Protein AF-M7YBG4-F1 (afdb_monomer)

Solvent-accessible surface area (backbone atoms only — not comparable to full-atom values): 5218 Å² total; per-residue (Å²): 111,68,35,59,55,42,29,53,53,40,41,54,53,38,47,52,52,38,44,47,40,35,64,79,65,65,40,63,32,54,62,43,16,28,54,36,31,49,51,26,52,51,54,17,48,51,49,32,22,50,51,48,23,66,71,55,26,60,83,39,68,89,54,99,58,61,36,61,48,65,29,46,49,49,52,54,51,52,45,52,70,65,41,47,60,59,28,45,56,51,9,37,51,51,16,50,52,51,57,60,76,68,109

Secondary structure (DSSP, 8-state):
-HHHHHHHHHHHHHHHHHHIIIIIS---HHHHHHHHHHHHHHHHHHHHHHHHIIIIIGGGTTSSS-HHIIIIIHHHHHHHHHHHHHHHHHHHHHHHHHHHHT-

Sequence (103 aa):
MVGLFGLLLFGYFFGRLAAKEIIEKKKDHTWVGFKYGVLTLWSGTLSGSLVGFFQEGFHKIGMYDDPFVDYIYKPMFWVTFFGLLPVLFVGFWFGRQIKKHSK

Structure (mmCIF, N/CA/C/O backbone):
data_AF-M7YBG4-F1
#
_entry.id   AF-M7YBG4-F1
#
loop_
_atom_site.group_PDB
_atom_site.id
_atom_site.type_symbol
_atom_site.label_atom_id
_atom_site.label_alt_id
_atom_site.label_comp_id
_atom_site.label_asym_id
_atom_site.label_entity_id
_atom_site.label_seq_id
_atom_site.pdbx_PDB_ins_code
_atom_site.Cartn_x
_atom_site.Cartn_y
_atom_site.Cartn_z
_atom_site.occupancy
_atom_site.B_iso_or_equiv
_atom_site.auth_seq_id
_atom_site.auth_comp_id
_atom_site.auth_asym_id
_atom_site.auth_atom_id
_atom_site.pdbx_PDB_model_num
ATOM 1 N N . MET A 1 1 ? 10.275 -15.129 -6.141 1.00 63.94 1 MET A N 1
ATOM 2 C CA . MET A 1 1 ? 10.396 -15.444 -4.695 1.00 63.94 1 MET A CA 1
ATOM 3 C C . MET A 1 1 ? 10.612 -14.188 -3.849 1.00 63.94 1 MET A C 1
ATOM 5 O O . MET A 1 1 ? 9.827 -13.966 -2.939 1.00 63.94 1 MET A O 1
ATOM 9 N N . VAL A 1 2 ? 11.586 -13.325 -4.169 1.00 75.06 2 VAL A N 1
ATOM 10 C CA . VAL A 1 2 ? 11.922 -12.130 -3.356 1.00 75.06 2 VAL A CA 1
ATOM 11 C C . VAL A 1 2 ? 10.744 -11.163 -3.148 1.00 75.06 2 VAL A C 1
ATOM 13 O O . VAL A 1 2 ? 10.495 -10.744 -2.023 1.00 75.06 2 VAL A O 1
ATOM 16 N N . GLY A 1 3 ? 9.954 -10.877 -4.191 1.00 72.81 3 GLY A N 1
ATOM 17 C CA . GLY A 1 3 ? 8.772 -10.009 -4.065 1.00 72.81 3 GLY A CA 1
ATOM 18 C C . GLY A 1 3 ? 7.692 -10.547 -3.112 1.00 72.81 3 GLY A C 1
ATOM 19 O O . GLY A 1 3 ? 7.080 -9.771 -2.384 1.00 72.81 3 GLY A O 1
ATOM 20 N N . LEU A 1 4 ? 7.508 -11.873 -3.045 1.00 79.50 4 LEU A N 1
ATOM 21 C CA . LEU A 1 4 ? 6.560 -12.509 -2.121 1.00 79.50 4 LEU A CA 1
ATOM 22 C C . LEU A 1 4 ? 7.017 -12.340 -0.665 1.00 79.50 4 LEU A C 1
ATOM 24 O O . LEU A 1 4 ? 6.221 -11.975 0.196 1.00 79.50 4 LEU A O 1
ATOM 28 N N . PHE A 1 5 ? 8.310 -12.553 -0.401 1.00 86.38 5 PHE A N 1
ATOM 29 C CA . PHE A 1 5 ? 8.897 -12.324 0.921 1.00 86.38 5 PHE A CA 1
ATOM 30 C C . PHE A 1 5 ? 8.784 -10.859 1.346 1.00 86.38 5 PHE A C 1
ATOM 32 O O . PHE A 1 5 ? 8.398 -10.588 2.481 1.00 86.38 5 PHE A O 1
ATOM 39 N N . GLY A 1 6 ? 9.051 -9.923 0.429 1.00 84.19 6 GLY A N 1
ATOM 40 C CA . GLY A 1 6 ? 8.855 -8.495 0.674 1.00 84.19 6 GLY A CA 1
ATOM 41 C C . GLY A 1 6 ? 7.408 -8.184 1.055 1.00 84.19 6 GLY A C 1
ATOM 42 O O . GLY A 1 6 ? 7.162 -7.569 2.089 1.00 84.19 6 GLY A O 1
ATOM 43 N N . LEU A 1 7 ? 6.440 -8.678 0.279 1.00 85.31 7 LEU A N 1
ATOM 44 C CA . LEU A 1 7 ? 5.016 -8.471 0.546 1.00 85.31 7 LEU A CA 1
ATOM 45 C C . LEU A 1 7 ? 4.586 -9.030 1.913 1.00 85.31 7 LEU A C 1
ATOM 47 O O . LEU A 1 7 ? 3.884 -8.344 2.652 1.00 85.31 7 LEU A O 1
ATOM 51 N N . LEU A 1 8 ? 5.032 -10.235 2.282 1.00 88.88 8 LEU A N 1
ATOM 52 C CA . LEU A 1 8 ? 4.731 -10.833 3.589 1.00 88.88 8 LEU A CA 1
ATOM 53 C C . LEU A 1 8 ? 5.344 -10.031 4.743 1.00 88.88 8 LEU A C 1
ATOM 55 O O . LEU A 1 8 ? 4.678 -9.794 5.753 1.00 88.88 8 LEU A O 1
ATOM 59 N N . LEU A 1 9 ? 6.588 -9.573 4.584 1.00 92.88 9 LEU A N 1
ATOM 60 C CA . LEU A 1 9 ? 7.281 -8.766 5.585 1.00 92.88 9 LEU A CA 1
ATOM 61 C C . LEU A 1 9 ? 6.575 -7.424 5.794 1.00 92.88 9 LEU A C 1
ATOM 63 O O . LEU A 1 9 ? 6.287 -7.050 6.935 1.00 92.88 9 LEU A O 1
ATOM 67 N N . PHE A 1 10 ? 6.235 -6.724 4.709 1.00 93.25 10 PHE A N 1
ATOM 68 C CA . PHE A 1 10 ? 5.484 -5.473 4.794 1.00 93.25 10 PHE A CA 1
ATOM 69 C C . PHE A 1 10 ? 4.067 -5.685 5.320 1.00 93.25 10 PHE A C 1
ATOM 71 O O . PHE A 1 10 ? 3.610 -4.885 6.131 1.00 93.25 10 PHE A O 1
ATOM 78 N N . GLY A 1 11 ? 3.404 -6.779 4.945 1.00 91.75 11 GLY A N 1
ATOM 79 C CA . GLY A 1 11 ? 2.094 -7.142 5.479 1.00 91.75 11 GLY A CA 1
ATOM 80 C C . GLY A 1 11 ? 2.126 -7.344 6.994 1.00 91.75 11 GLY A C 1
ATOM 81 O O . GLY A 1 11 ? 1.280 -6.804 7.706 1.00 91.75 11 GLY A O 1
ATOM 82 N N . TYR A 1 12 ? 3.142 -8.037 7.516 1.00 93.56 12 TYR A N 1
ATOM 83 C CA . TYR A 1 12 ? 3.340 -8.184 8.960 1.00 93.56 12 TYR A CA 1
ATOM 84 C C . TYR A 1 12 ? 3.630 -6.839 9.643 1.00 93.56 12 TYR A C 1
ATOM 86 O O . TYR A 1 12 ? 3.013 -6.504 10.659 1.00 93.56 12 TYR A O 1
ATOM 94 N N . PHE A 1 13 ? 4.537 -6.040 9.077 1.00 95.94 13 PHE A N 1
ATOM 95 C CA . PHE A 1 13 ? 4.928 -4.746 9.635 1.00 95.94 13 PHE A CA 1
ATOM 96 C C . PHE A 1 13 ? 3.756 -3.753 9.682 1.00 95.94 13 PHE A C 1
ATOM 98 O O . PHE A 1 13 ? 3.420 -3.224 10.746 1.00 95.94 13 PHE A O 1
ATOM 105 N N . PHE A 1 14 ? 3.084 -3.542 8.551 1.00 95.69 14 PHE A N 1
ATOM 106 C CA . PHE A 1 14 ? 1.933 -2.651 8.455 1.00 95.69 14 PHE A CA 1
ATOM 107 C C . PHE A 1 14 ? 0.708 -3.195 9.187 1.00 95.69 14 PHE A C 1
ATOM 109 O O . PHE A 1 14 ? -0.038 -2.407 9.761 1.00 95.69 14 PHE A O 1
ATOM 116 N N . GLY A 1 15 ? 0.536 -4.517 9.269 1.00 93.50 15 GLY A N 1
ATOM 117 C CA . GLY A 1 15 ? -0.500 -5.141 10.091 1.00 93.50 15 GLY A CA 1
ATOM 118 C C . GLY A 1 15 ? -0.356 -4.800 11.577 1.00 93.50 15 GLY A C 1
ATOM 119 O O . GLY A 1 15 ? -1.338 -4.424 12.220 1.00 93.50 15 GLY A O 1
ATOM 120 N N . ARG A 1 16 ? 0.869 -4.832 12.123 1.00 94.50 16 ARG A N 1
ATOM 121 C CA . ARG A 1 16 ? 1.130 -4.412 13.515 1.00 94.50 16 ARG A CA 1
ATOM 122 C C . ARG A 1 16 ? 0.861 -2.924 13.731 1.00 94.50 16 ARG A C 1
ATOM 124 O O . ARG A 1 16 ? 0.281 -2.551 14.750 1.00 94.50 16 ARG A O 1
ATOM 131 N N . LEU A 1 17 ? 1.248 -2.076 12.779 1.00 95.50 17 LEU A N 1
ATOM 132 C CA . LEU A 1 17 ? 0.963 -0.639 12.845 1.00 95.50 17 LEU A CA 1
ATOM 133 C C . LEU A 1 17 ? -0.544 -0.345 12.759 1.00 95.50 17 LEU A C 1
ATOM 135 O O . LEU A 1 17 ? -1.047 0.492 13.511 1.00 95.50 17 LEU A O 1
ATOM 139 N N . ALA A 1 18 ? -1.272 -1.073 11.910 1.00 94.75 18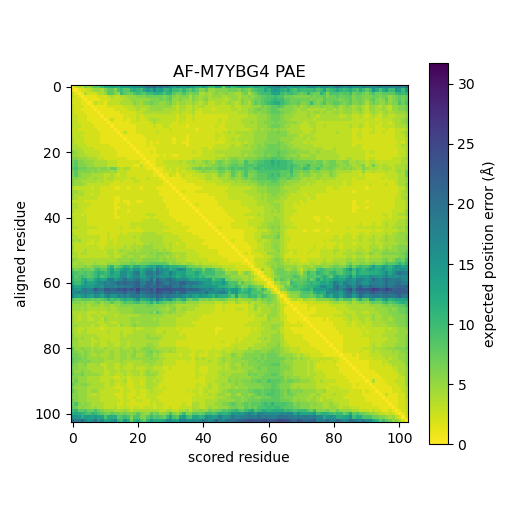 ALA A N 1
ATOM 140 C CA . ALA A 1 18 ? -2.726 -0.998 11.817 1.00 94.75 18 ALA A CA 1
ATOM 141 C C . ALA A 1 18 ? -3.388 -1.402 13.138 1.00 94.75 18 ALA A C 1
ATOM 143 O O . ALA A 1 18 ? -4.246 -0.673 13.635 1.00 94.75 18 ALA A O 1
ATOM 144 N N . ALA A 1 19 ? -2.948 -2.508 13.747 1.00 93.56 19 ALA A N 1
ATOM 145 C CA . ALA A 1 19 ? -3.433 -2.944 15.054 1.00 93.56 19 ALA A CA 1
ATOM 146 C C . ALA A 1 19 ? -3.197 -1.878 16.130 1.00 93.56 19 ALA A C 1
ATOM 148 O O . ALA A 1 19 ? -4.122 -1.533 16.860 1.00 93.56 19 ALA A O 1
ATOM 149 N N . LYS A 1 20 ? -2.006 -1.272 16.160 1.00 95.00 20 LYS A N 1
ATOM 150 C CA . LYS A 1 20 ? -1.694 -0.170 17.077 1.00 95.00 20 LYS A CA 1
ATOM 151 C C . LYS A 1 20 ? -2.633 1.029 16.898 1.00 95.00 20 LYS A C 1
ATOM 153 O O . LYS A 1 20 ? -3.128 1.585 17.875 1.00 95.00 20 LYS A O 1
ATOM 158 N N . GLU A 1 21 ? -2.904 1.447 15.659 1.00 94.94 21 GLU A N 1
ATOM 159 C CA . GLU A 1 21 ? -3.815 2.571 15.396 1.00 94.94 21 GLU A CA 1
ATOM 160 C C . GLU A 1 21 ? -5.286 2.244 15.715 1.00 94.94 21 GLU A C 1
ATOM 162 O O . GLU A 1 21 ? -6.003 3.107 16.224 1.00 94.94 21 GLU A O 1
ATOM 167 N N . ILE A 1 22 ? -5.743 1.020 15.443 1.00 93.81 22 ILE A N 1
ATOM 168 C CA . ILE A 1 22 ? -7.138 0.611 15.670 1.00 93.81 22 ILE A CA 1
ATOM 169 C C . ILE A 1 22 ? -7.410 0.365 17.157 1.00 93.81 22 ILE A C 1
ATOM 171 O O . ILE A 1 22 ? -8.420 0.838 17.671 1.00 93.81 22 ILE A O 1
ATOM 175 N N . ILE A 1 23 ? -6.521 -0.357 17.842 1.00 93.25 23 ILE A N 1
ATOM 176 C CA . ILE A 1 23 ? -6.726 -0.827 19.219 1.00 93.25 23 ILE A CA 1
ATOM 177 C C . ILE A 1 23 ? -6.349 0.264 20.222 1.00 93.25 23 ILE A C 1
ATOM 179 O O . ILE A 1 23 ? -7.198 0.728 20.980 1.00 93.25 23 ILE A O 1
ATOM 183 N N . GLU A 1 24 ? -5.092 0.717 20.209 1.00 92.94 24 GLU A N 1
ATOM 184 C CA . GLU A 1 24 ? -4.595 1.666 21.216 1.00 92.94 24 GLU A CA 1
ATOM 185 C C . GLU A 1 24 ? -5.138 3.076 20.971 1.00 92.94 24 GLU A C 1
ATOM 187 O O . GLU A 1 24 ? -5.569 3.758 21.899 1.00 92.94 24 GLU A O 1
ATOM 192 N N . LYS A 1 25 ? -5.141 3.520 19.707 1.00 92.38 25 LYS A N 1
ATOM 193 C CA . LYS A 1 25 ? -5.555 4.886 19.341 1.00 92.38 25 LYS A CA 1
ATOM 194 C C . LYS A 1 25 ? -7.038 5.009 18.986 1.00 92.38 25 LYS A C 1
ATOM 196 O O . LYS A 1 25 ? -7.470 6.107 18.639 1.00 92.38 25 LYS A O 1
ATOM 201 N N . LYS A 1 26 ? -7.806 3.911 19.053 1.00 90.69 26 LYS A N 1
ATOM 202 C CA . LYS A 1 26 ? -9.253 3.852 18.767 1.00 90.69 26 LYS A CA 1
ATOM 203 C C . LYS A 1 26 ? -9.658 4.504 17.437 1.00 90.69 26 LYS A C 1
ATOM 205 O O . LYS A 1 26 ? -10.754 5.055 17.321 1.00 90.69 26 LYS A O 1
ATOM 210 N N . LYS A 1 27 ? -8.780 4.479 16.430 1.00 92.44 27 LYS A N 1
ATOM 211 C CA . LYS A 1 27 ? -9.079 5.071 15.121 1.00 92.44 27 LYS A CA 1
ATOM 212 C C . LYS A 1 27 ? -10.054 4.216 14.324 1.00 92.44 27 LYS A C 1
ATOM 214 O O . LYS A 1 27 ? -10.217 3.022 14.577 1.00 92.44 27 LYS A O 1
ATOM 219 N N . ASP A 1 28 ? -10.678 4.832 13.320 1.00 93.06 28 ASP A N 1
ATOM 220 C CA . ASP A 1 28 ? -11.585 4.109 12.441 1.00 93.06 28 ASP A CA 1
ATOM 221 C C . ASP A 1 28 ? -10.864 2.983 11.681 1.00 93.06 28 ASP A C 1
ATOM 223 O O . ASP A 1 28 ? -9.965 3.197 10.869 1.00 93.06 28 ASP A O 1
ATOM 227 N N . HIS A 1 29 ? -11.308 1.762 11.952 1.00 91.94 29 HIS A N 1
ATOM 228 C CA . HIS A 1 29 ? -10.794 0.534 11.367 1.00 91.94 29 HIS A CA 1
ATOM 229 C C . HIS A 1 29 ? -10.925 0.445 9.840 1.00 91.94 29 HIS A C 1
ATOM 231 O O . HIS A 1 29 ? -10.108 -0.225 9.212 1.00 91.94 29 HIS A O 1
ATOM 237 N N . THR A 1 30 ? -11.914 1.113 9.243 1.00 92.50 30 THR A N 1
ATOM 238 C CA . THR A 1 30 ? -12.166 1.097 7.794 1.00 92.50 30 THR A CA 1
ATOM 239 C C . THR A 1 30 ? -11.074 1.885 7.082 1.00 92.50 30 THR A C 1
ATOM 241 O O . THR A 1 30 ? -10.386 1.357 6.207 1.00 92.50 30 THR A O 1
ATOM 244 N N . TRP A 1 31 ? -10.845 3.123 7.528 1.00 93.00 31 TRP A N 1
ATOM 245 C CA . TRP A 1 31 ? -9.801 3.985 6.981 1.00 93.00 31 TRP A CA 1
ATOM 246 C C . TRP A 1 31 ? -8.398 3.446 7.262 1.00 93.00 31 TRP A C 1
ATOM 248 O O . TRP A 1 31 ? -7.552 3.418 6.368 1.00 93.00 31 TRP A O 1
ATOM 258 N N . VAL A 1 32 ? -8.148 2.976 8.488 1.00 95.12 32 VAL A N 1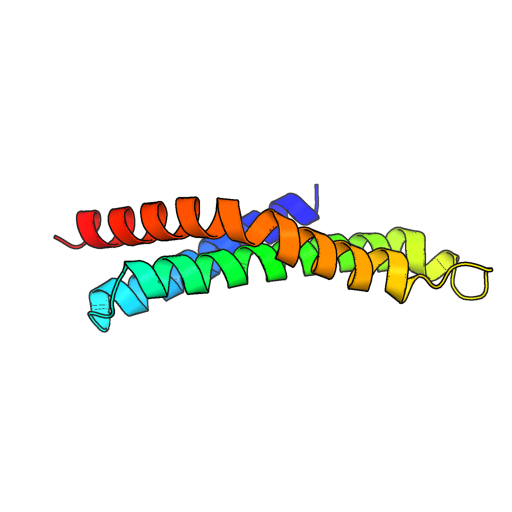
ATOM 259 C CA . VAL A 1 32 ? -6.842 2.415 8.860 1.00 95.12 32 VAL A CA 1
ATOM 260 C C . VAL A 1 32 ? -6.548 1.140 8.062 1.00 95.12 32 VAL A C 1
ATOM 262 O O . VAL A 1 32 ? -5.439 0.993 7.548 1.00 95.12 32 VAL A O 1
ATOM 265 N N . GLY A 1 33 ? -7.535 0.255 7.899 1.00 93.81 33 GLY A N 1
ATOM 266 C CA . GLY A 1 33 ? -7.403 -0.956 7.091 1.00 93.81 33 GLY A CA 1
ATOM 267 C C . GLY A 1 33 ? -7.089 -0.657 5.624 1.00 93.81 33 GLY A C 1
ATOM 268 O O . GLY A 1 33 ? -6.158 -1.237 5.068 1.00 93.81 33 GLY A O 1
ATOM 269 N N . PHE A 1 34 ? -7.794 0.304 5.018 1.00 95.00 34 PHE A N 1
ATOM 270 C CA . PHE A 1 34 ? -7.503 0.751 3.655 1.00 95.00 34 PHE A CA 1
ATOM 271 C C . PHE A 1 34 ? -6.100 1.365 3.529 1.00 95.00 34 PHE A C 1
ATOM 273 O O . PHE A 1 34 ? -5.315 0.925 2.690 1.00 95.00 34 PHE A O 1
ATOM 280 N N . LYS A 1 35 ? -5.747 2.317 4.404 1.00 95.50 35 LYS A N 1
ATOM 281 C CA . LYS A 1 35 ? -4.431 2.979 4.425 1.00 95.50 35 LYS A CA 1
ATOM 282 C C . LYS A 1 35 ? -3.287 1.963 4.443 1.00 95.50 35 LYS A C 1
ATOM 284 O O . LYS A 1 35 ? -2.380 2.043 3.619 1.00 95.50 35 LYS A O 1
ATOM 289 N N . TYR A 1 36 ? -3.316 1.014 5.377 1.00 96.06 36 TYR A N 1
ATOM 290 C CA . TYR A 1 36 ? -2.243 0.024 5.505 1.00 96.06 36 TYR A CA 1
ATOM 291 C C . TYR A 1 36 ? -2.292 -1.063 4.423 1.00 96.06 36 TYR A C 1
ATOM 293 O O . TYR A 1 36 ? -1.240 -1.587 4.053 1.00 96.06 36 TYR A O 1
ATOM 301 N N . GLY A 1 37 ? -3.467 -1.346 3.851 1.00 94.94 37 GLY A N 1
ATOM 302 C CA . GLY A 1 37 ? -3.593 -2.166 2.646 1.00 94.94 37 GLY A CA 1
ATOM 303 C C . GLY A 1 37 ? -2.882 -1.540 1.441 1.00 94.94 37 GLY A C 1
ATOM 304 O O . GLY A 1 37 ? -2.090 -2.215 0.784 1.00 94.94 37 GLY A O 1
ATOM 305 N N . VAL A 1 38 ? -3.081 -0.237 1.201 1.00 95.31 38 VAL A N 1
ATOM 306 C CA . VAL A 1 38 ? -2.396 0.503 0.122 1.00 95.31 38 VAL A CA 1
ATOM 307 C C . VAL A 1 38 ? -0.890 0.533 0.358 1.00 95.31 38 VAL A C 1
ATOM 309 O O . VAL A 1 38 ? -0.125 0.236 -0.555 1.00 95.31 38 VAL A O 1
ATOM 312 N N . LEU A 1 39 ? -0.455 0.825 1.588 1.00 95.44 39 LEU A N 1
ATOM 313 C CA . LEU A 1 39 ? 0.972 0.841 1.926 1.00 95.44 39 LEU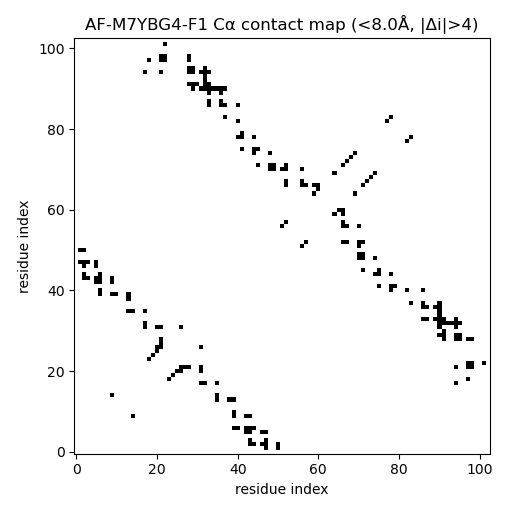 A CA 1
ATOM 314 C C . LEU A 1 39 ? 1.638 -0.516 1.683 1.00 95.44 39 LEU A C 1
ATOM 316 O O . LEU A 1 39 ? 2.730 -0.551 1.127 1.00 95.44 39 LEU A O 1
ATOM 320 N N . THR A 1 40 ? 0.966 -1.614 2.040 1.00 94.62 40 THR A N 1
ATOM 321 C CA . THR A 1 40 ? 1.466 -2.977 1.798 1.00 94.62 40 THR A CA 1
ATOM 322 C C . THR A 1 40 ? 1.571 -3.282 0.305 1.00 94.62 40 THR A C 1
ATOM 324 O O . THR A 1 40 ? 2.568 -3.851 -0.145 1.00 94.62 40 THR A O 1
ATOM 327 N N . LEU A 1 41 ? 0.560 -2.888 -0.475 1.00 93.62 41 LEU A N 1
ATOM 328 C CA . LEU A 1 41 ? 0.545 -3.075 -1.924 1.00 93.62 41 LEU A CA 1
ATOM 329 C C . LEU A 1 41 ? 1.698 -2.313 -2.590 1.00 93.62 41 LEU A C 1
ATOM 331 O O . LEU A 1 41 ? 2.452 -2.891 -3.375 1.00 93.62 41 LEU A O 1
ATOM 335 N N . TRP A 1 42 ? 1.862 -1.033 -2.255 1.00 95.00 42 TRP A N 1
ATOM 336 C CA . TRP A 1 42 ? 2.917 -0.188 -2.810 1.00 95.00 42 TRP A CA 1
ATOM 337 C C . TRP A 1 42 ? 4.312 -0.646 -2.399 1.00 95.00 42 TRP A C 1
ATOM 339 O O . TRP A 1 42 ? 5.182 -0.743 -3.257 1.00 95.00 42 TRP A O 1
ATOM 349 N N . SER A 1 43 ? 4.540 -0.980 -1.128 1.00 94.25 43 SER A N 1
ATOM 350 C CA . SER A 1 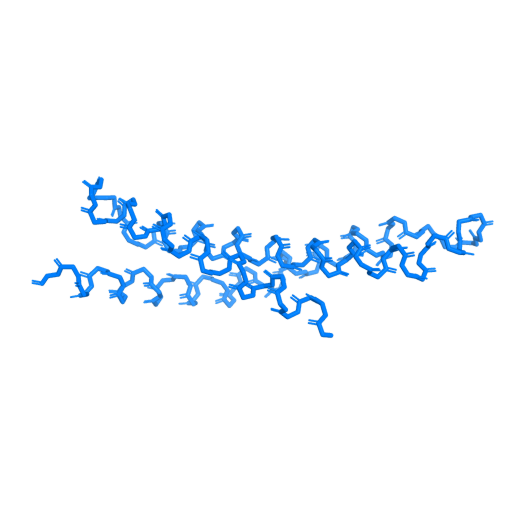43 ? 5.860 -1.421 -0.669 1.00 94.25 43 SER A CA 1
ATOM 351 C C . SER A 1 43 ? 6.260 -2.772 -1.264 1.00 94.25 43 SER A C 1
ATOM 353 O O . SER A 1 43 ? 7.417 -2.959 -1.645 1.00 94.25 43 SER A O 1
ATOM 355 N N . GLY A 1 44 ? 5.310 -3.707 -1.378 1.00 92.44 44 GLY A N 1
ATOM 356 C CA . GLY A 1 44 ? 5.535 -5.006 -2.008 1.00 92.44 44 GLY A CA 1
ATOM 357 C C . GLY A 1 44 ? 5.825 -4.873 -3.501 1.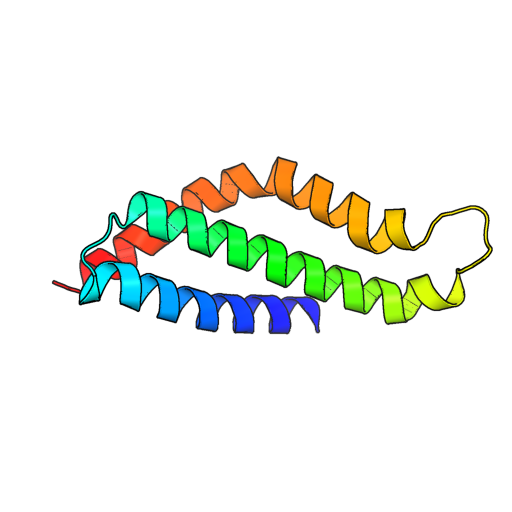00 92.44 44 GLY A C 1
ATOM 358 O O . GLY A 1 44 ? 6.796 -5.453 -3.987 1.00 92.44 44 GLY A O 1
ATOM 359 N N . THR A 1 45 ? 5.040 -4.049 -4.203 1.00 93.12 45 THR A N 1
ATOM 360 C CA . THR A 1 45 ? 5.244 -3.765 -5.633 1.00 93.12 45 THR A CA 1
ATOM 361 C C . THR A 1 45 ? 6.587 -3.103 -5.863 1.00 93.12 45 THR A C 1
ATOM 363 O O . THR A 1 45 ? 7.383 -3.629 -6.628 1.00 93.12 45 THR A O 1
ATOM 366 N N . LEU A 1 46 ? 6.887 -2.023 -5.136 1.00 93.31 46 LEU A N 1
ATOM 367 C CA . LEU A 1 46 ? 8.150 -1.305 -5.260 1.00 93.31 46 LEU A CA 1
ATOM 368 C C . LEU A 1 46 ? 9.344 -2.222 -4.988 1.00 93.31 46 LEU A C 1
ATOM 370 O O . LEU A 1 46 ? 10.336 -2.168 -5.703 1.00 93.31 46 LEU A O 1
ATOM 374 N N . SER A 1 47 ? 9.245 -3.104 -3.995 1.00 92.19 47 SER A N 1
ATOM 375 C CA . SER A 1 47 ? 10.322 -4.049 -3.686 1.00 92.19 47 SER A CA 1
ATOM 376 C C . SER A 1 47 ? 10.518 -5.090 -4.786 1.00 92.19 47 SER A C 1
ATOM 378 O O . SER A 1 47 ? 11.653 -5.366 -5.163 1.00 92.19 47 SER A O 1
ATOM 380 N N . GLY A 1 48 ? 9.436 -5.643 -5.343 1.00 91.19 48 GLY A N 1
ATOM 381 C CA . GLY A 1 48 ? 9.517 -6.541 -6.501 1.00 91.19 48 GLY A CA 1
ATOM 382 C C . GLY A 1 48 ? 10.087 -5.843 -7.739 1.00 91.19 48 GLY A C 1
ATOM 383 O O . GLY A 1 48 ? 10.992 -6.368 -8.384 1.00 91.19 48 GLY A O 1
ATOM 384 N N . SER A 1 49 ? 9.607 -4.632 -8.004 1.00 91.94 49 SER A N 1
ATOM 385 C CA . SER A 1 49 ? 10.059 -3.729 -9.062 1.00 91.94 49 SER A CA 1
ATOM 386 C C . SER A 1 49 ? 11.543 -3.393 -8.963 1.00 91.94 49 SER A C 1
ATOM 388 O O . SER A 1 49 ? 12.258 -3.499 -9.953 1.00 91.94 49 SER A O 1
ATOM 390 N N . LEU A 1 50 ? 12.035 -3.049 -7.770 1.00 91.50 50 LEU A N 1
ATOM 391 C CA . LEU A 1 50 ? 13.452 -2.769 -7.534 1.00 91.50 50 LEU A CA 1
ATOM 392 C C . LEU A 1 50 ? 14.313 -4.009 -7.764 1.00 91.50 50 LEU A C 1
ATOM 394 O O . LEU A 1 50 ? 15.365 -3.908 -8.386 1.00 91.50 50 LEU A O 1
ATOM 398 N N . VAL A 1 51 ? 13.868 -5.182 -7.310 1.00 90.75 51 VAL A N 1
ATOM 399 C CA . VA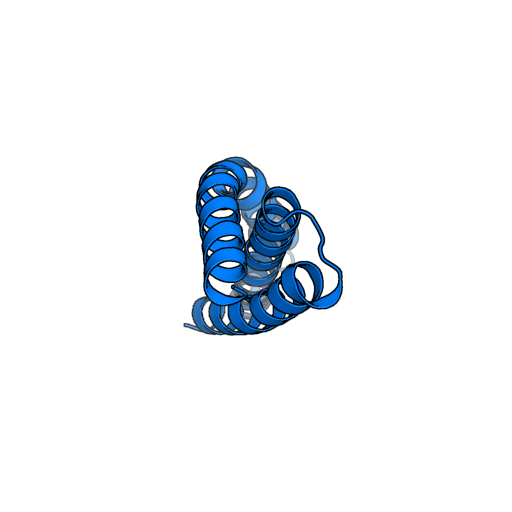L A 1 51 ? 14.593 -6.435 -7.562 1.00 90.75 51 VAL A CA 1
ATOM 400 C C . VAL A 1 51 ? 14.686 -6.710 -9.063 1.00 90.75 51 VAL A C 1
ATOM 402 O O . VAL A 1 51 ? 15.784 -6.967 -9.548 1.00 90.75 51 VAL A O 1
ATOM 405 N N . GLY A 1 52 ? 13.582 -6.584 -9.808 1.00 88.19 52 GLY A N 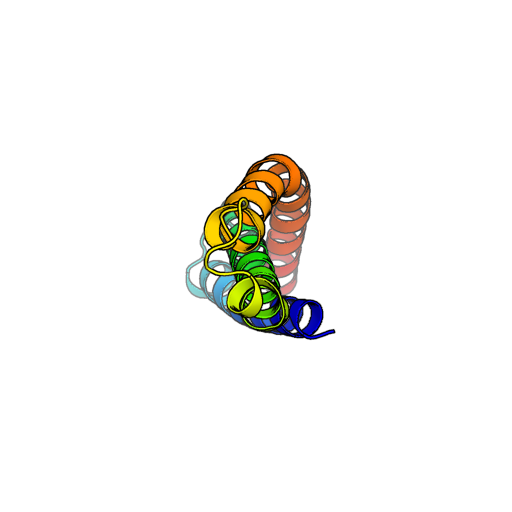1
ATOM 406 C CA . GLY A 1 52 ? 13.591 -6.734 -11.269 1.00 88.19 52 GLY A CA 1
ATOM 407 C C . GLY A 1 52 ? 14.478 -5.695 -11.962 1.00 88.19 52 GLY A C 1
ATOM 408 O O . GLY A 1 52 ? 15.270 -6.035 -12.838 1.00 88.19 52 GLY A O 1
ATOM 409 N N . PHE A 1 53 ? 14.428 -4.442 -11.506 1.00 90.25 53 PHE A N 1
ATOM 410 C CA . PHE A 1 53 ? 15.291 -3.376 -12.007 1.00 90.25 53 PHE A CA 1
ATOM 411 C C . PHE A 1 53 ? 16.777 -3.695 -11.793 1.00 90.25 53 PHE A C 1
ATOM 413 O O . PHE A 1 53 ? 17.561 -3.579 -12.727 1.00 90.25 53 PHE A O 1
ATOM 420 N N . PHE A 1 54 ? 17.185 -4.140 -10.603 1.00 89.44 54 PHE A N 1
ATOM 421 C CA . PHE A 1 54 ? 18.594 -4.451 -10.335 1.00 89.44 54 PHE A CA 1
ATOM 422 C C . PHE A 1 54 ? 19.071 -5.746 -11.000 1.00 89.44 54 PHE A C 1
ATOM 424 O O . PHE A 1 54 ? 20.244 -5.843 -11.353 1.00 89.44 54 PHE A O 1
ATOM 431 N N . GLN A 1 55 ? 18.192 -6.733 -11.183 1.00 87.69 55 GLN A N 1
ATOM 432 C CA . GLN A 1 55 ? 18.547 -7.993 -11.838 1.00 87.69 55 GLN A CA 1
ATOM 433 C C . GLN A 1 55 ? 18.646 -7.837 -13.359 1.00 87.69 55 GLN A C 1
ATOM 435 O O . GLN A 1 55 ? 19.634 -8.250 -13.966 1.00 87.69 55 GLN A O 1
ATOM 440 N N . GLU A 1 56 ? 17.643 -7.214 -13.973 1.00 83.62 56 GLU A N 1
ATOM 441 C CA . GLU A 1 56 ? 17.468 -7.204 -15.429 1.00 83.62 56 GLU A CA 1
ATOM 442 C C . GLU A 1 56 ? 17.555 -5.796 -16.022 1.00 83.62 56 GLU A C 1
ATOM 444 O O . GLU A 1 56 ? 18.140 -5.610 -17.090 1.00 83.62 56 GLU A O 1
ATOM 449 N N . GLY A 1 57 ? 17.002 -4.794 -15.333 1.00 77.12 57 GLY A N 1
ATOM 450 C CA . GLY A 1 57 ? 16.955 -3.408 -15.808 1.00 77.12 57 GLY A CA 1
ATOM 451 C C . GLY A 1 57 ? 18.322 -2.722 -15.860 1.00 77.12 57 GLY A C 1
ATOM 452 O O . GLY A 1 57 ? 18.610 -2.008 -16.817 1.00 77.12 57 GLY A O 1
ATO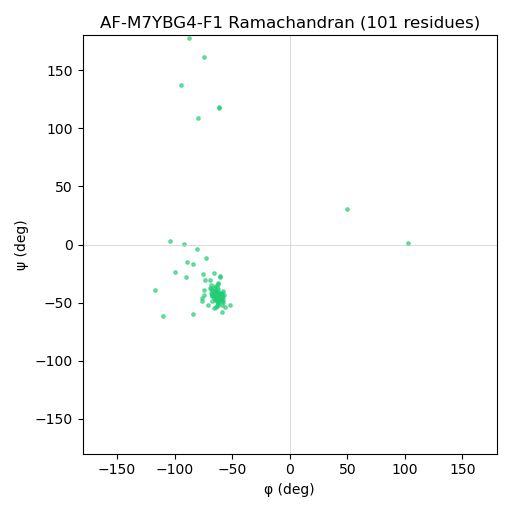M 453 N N . PHE A 1 58 ? 19.200 -2.982 -14.887 1.00 77.50 58 PHE A N 1
ATOM 454 C CA . PHE A 1 58 ? 20.519 -2.348 -14.797 1.00 77.50 58 PHE A CA 1
ATOM 455 C C . PHE A 1 58 ? 21.417 -2.703 -15.992 1.00 77.50 58 PHE A C 1
ATOM 457 O O . PHE A 1 58 ? 22.121 -1.849 -16.521 1.00 77.50 58 PHE A O 1
ATOM 464 N N . HIS A 1 59 ? 21.325 -3.941 -16.482 1.00 76.44 59 HIS A N 1
ATOM 465 C CA . HIS A 1 59 ? 22.058 -4.406 -17.664 1.00 76.44 59 HIS A CA 1
ATOM 466 C C . HIS A 1 59 ? 21.519 -3.836 -18.988 1.00 76.44 59 HIS A C 1
ATOM 468 O O . HIS A 1 59 ? 22.166 -3.984 -20.023 1.00 76.44 59 HIS A O 1
ATOM 474 N N . LYS A 1 60 ? 20.343 -3.195 -18.970 1.00 74.88 60 LYS A N 1
ATOM 475 C CA . LYS A 1 60 ? 19.679 -2.607 -20.145 1.00 74.88 60 LYS A CA 1
ATOM 476 C C . LYS A 1 60 ? 19.789 -1.078 -20.200 1.00 74.88 60 LYS A C 1
ATOM 478 O O . LYS A 1 60 ? 19.244 -0.464 -21.114 1.00 74.88 60 LYS A O 1
ATOM 483 N N . ILE A 1 61 ? 20.496 -0.453 -19.251 1.00 72.94 61 ILE A N 1
ATOM 484 C CA . ILE A 1 61 ? 20.714 1.000 -19.226 1.00 72.94 61 ILE A CA 1
ATOM 485 C C . ILE A 1 61 ? 21.472 1.423 -20.497 1.00 72.94 61 ILE A C 1
ATOM 487 O O . ILE A 1 61 ? 22.596 0.984 -20.726 1.00 72.94 61 ILE A O 1
ATOM 491 N N . GLY A 1 62 ? 20.850 2.279 -21.318 1.00 67.44 62 GLY A N 1
ATOM 492 C CA . GLY A 1 62 ? 21.405 2.771 -22.589 1.00 67.44 62 GLY A CA 1
ATOM 493 C C . GLY A 1 62 ? 20.836 2.115 -23.856 1.00 67.44 62 GLY A C 1
ATOM 494 O O . GLY A 1 62 ? 21.266 2.466 -24.954 1.00 67.44 62 GLY A O 1
ATOM 495 N N . MET A 1 63 ? 19.879 1.188 -23.729 1.00 71.06 63 MET A N 1
ATOM 496 C CA . MET A 1 63 ? 19.091 0.671 -24.859 1.00 71.06 63 MET A CA 1
ATOM 497 C C . MET A 1 63 ? 17.843 1.536 -25.135 1.00 71.06 63 MET A C 1
ATOM 499 O O . MET A 1 63 ? 17.605 2.524 -24.450 1.00 71.06 63 MET A O 1
ATOM 503 N N . TYR A 1 64 ? 17.067 1.188 -26.170 1.00 63.34 64 TYR A N 1
ATOM 504 C CA . TYR A 1 64 ? 15.909 1.966 -26.651 1.00 63.34 64 TYR A CA 1
ATOM 505 C C . TYR A 1 64 ? 14.791 2.137 -25.603 1.00 63.34 64 TYR A C 1
ATOM 507 O O . TYR A 1 64 ? 14.058 3.122 -25.646 1.00 63.34 64 TYR A O 1
ATOM 515 N N . ASP A 1 65 ? 14.684 1.197 -24.658 1.00 71.56 65 ASP A N 1
ATOM 516 C CA . ASP A 1 65 ? 13.712 1.229 -23.566 1.00 71.56 65 ASP A CA 1
ATOM 517 C C . ASP A 1 65 ? 14.312 1.847 -22.297 1.00 71.56 65 ASP A C 1
ATOM 519 O O . ASP A 1 65 ? 15.435 1.517 -21.910 1.00 71.56 65 ASP A O 1
ATOM 523 N N . ASP A 1 66 ? 13.542 2.707 -21.621 1.00 84.06 66 ASP A N 1
ATOM 524 C CA . ASP A 1 66 ? 13.904 3.274 -20.319 1.00 84.06 66 ASP A CA 1
ATOM 525 C C . ASP A 1 66 ? 13.619 2.247 -19.199 1.00 84.06 66 ASP A C 1
ATOM 527 O O . ASP A 1 66 ? 12.453 2.018 -18.841 1.00 84.06 66 ASP A O 1
ATOM 531 N N . PRO A 1 67 ? 14.657 1.647 -18.579 1.00 85.88 67 PRO A N 1
ATOM 532 C CA . PRO A 1 67 ? 14.464 0.612 -17.568 1.00 85.88 67 PRO A CA 1
ATOM 533 C C . PRO A 1 67 ? 13.782 1.145 -16.301 1.00 85.88 67 PRO A C 1
ATOM 535 O O . PRO A 1 67 ? 13.134 0.388 -15.575 1.00 85.88 67 PRO A O 1
ATOM 538 N N . PHE A 1 68 ? 13.887 2.443 -16.008 1.00 86.31 68 PHE A N 1
ATOM 539 C CA . PHE A 1 68 ? 13.165 3.029 -14.883 1.00 86.31 68 PHE A CA 1
ATOM 540 C C . PHE A 1 68 ? 11.656 3.032 -15.151 1.00 86.31 68 PHE A C 1
ATOM 542 O O . PHE A 1 68 ? 10.858 2.682 -14.272 1.00 86.31 68 PHE A O 1
ATOM 549 N N . VAL A 1 69 ? 11.256 3.369 -16.379 1.00 88.50 69 VAL A N 1
ATOM 550 C CA . VAL A 1 69 ? 9.845 3.360 -16.777 1.00 88.50 69 VAL A CA 1
ATOM 551 C C . VAL A 1 69 ? 9.279 1.943 -16.728 1.00 88.50 69 VAL A C 1
ATOM 553 O O . VAL A 1 69 ? 8.184 1.737 -16.197 1.00 88.50 69 VAL A O 1
ATOM 556 N N . ASP A 1 70 ? 10.028 0.965 -17.228 1.00 89.31 70 ASP A N 1
ATOM 557 C CA . ASP A 1 70 ? 9.548 -0.409 -17.364 1.00 89.31 70 ASP A CA 1
ATOM 558 C C . ASP A 1 70 ? 9.470 -1.177 -16.051 1.00 89.31 70 ASP A C 1
ATOM 560 O O . ASP A 1 70 ? 8.504 -1.910 -15.831 1.00 89.31 70 ASP A O 1
ATOM 564 N N . TYR A 1 71 ? 10.442 -0.991 -15.159 1.00 89.69 71 TYR A N 1
ATOM 565 C CA . TYR A 1 71 ? 10.509 -1.773 -13.926 1.00 89.69 71 TYR A CA 1
ATOM 566 C C . TYR A 1 71 ? 9.951 -1.035 -12.711 1.00 89.69 71 TYR A C 1
ATOM 568 O O . TYR A 1 71 ? 9.511 -1.701 -11.776 1.00 89.69 71 TYR A O 1
ATOM 576 N N . ILE A 1 72 ? 9.914 0.304 -12.699 1.00 91.75 72 ILE A N 1
ATOM 577 C CA . ILE A 1 72 ? 9.424 1.084 -11.549 1.00 91.75 72 ILE A CA 1
ATOM 578 C C . ILE A 1 72 ? 8.092 1.763 -11.867 1.00 91.75 72 ILE A C 1
ATOM 580 O O . ILE A 1 72 ? 7.085 1.468 -11.219 1.00 91.75 72 ILE A O 1
ATOM 584 N N . TYR A 1 73 ? 8.065 2.656 -12.860 1.00 92.75 73 TYR A N 1
ATOM 585 C CA . TYR A 1 73 ? 6.898 3.510 -13.102 1.00 92.75 73 TYR A CA 1
ATOM 586 C C . TYR A 1 73 ? 5.671 2.714 -13.549 1.00 92.75 73 TYR A C 1
ATOM 588 O O . TYR A 1 73 ? 4.621 2.801 -12.908 1.00 92.75 73 TYR A O 1
ATOM 596 N N . LYS A 1 74 ? 5.797 1.911 -14.615 1.00 93.62 74 LYS A N 1
ATOM 597 C CA . LYS A 1 74 ? 4.687 1.111 -15.147 1.00 93.62 74 LYS A CA 1
ATOM 598 C C . LYS A 1 74 ? 4.113 0.194 -14.057 1.00 93.62 74 LYS A C 1
ATOM 600 O O . LYS A 1 74 ? 2.914 0.309 -13.801 1.00 93.62 74 LYS A O 1
ATOM 605 N N . PRO A 1 75 ? 4.893 -0.649 -13.350 1.00 94.12 75 PRO A N 1
ATOM 606 C CA . PRO A 1 75 ? 4.332 -1.524 -12.322 1.00 94.12 75 PRO A CA 1
ATOM 607 C C . PRO A 1 75 ? 3.613 -0.765 -11.206 1.00 94.12 75 PRO A C 1
ATOM 609 O O . PRO A 1 75 ? 2.494 -1.130 -10.848 1.00 94.12 75 PRO A O 1
ATOM 612 N N . MET A 1 76 ? 4.195 0.328 -10.701 1.00 95.06 76 MET A N 1
ATOM 613 C CA . MET A 1 76 ? 3.557 1.146 -9.665 1.00 95.06 76 MET A CA 1
ATOM 614 C C . MET A 1 76 ? 2.252 1.783 -10.153 1.00 95.06 76 MET A C 1
ATOM 616 O O . MET A 1 76 ? 1.269 1.806 -9.408 1.00 95.06 76 MET A O 1
ATOM 620 N N . PHE A 1 77 ? 2.211 2.257 -11.400 1.00 95.25 77 PHE A N 1
ATOM 621 C CA . PHE A 1 77 ? 1.008 2.819 -12.010 1.00 95.25 77 PHE A CA 1
ATOM 622 C C . PHE A 1 77 ? -0.098 1.766 -12.152 1.00 95.25 77 PHE A C 1
ATOM 624 O O . PHE A 1 77 ? -1.198 1.957 -11.630 1.00 95.25 77 PHE A O 1
ATOM 631 N N . TRP A 1 78 ? 0.200 0.628 -12.789 1.00 95.25 78 TRP A N 1
ATOM 632 C CA . TRP A 1 78 ? -0.773 -0.444 -13.020 1.00 95.25 78 TRP A CA 1
ATOM 633 C C . TRP A 1 78 ? -1.291 -1.029 -11.707 1.00 95.25 78 TRP A C 1
ATOM 635 O O . TRP A 1 78 ? -2.497 -1.206 -11.541 1.00 95.25 78 TRP A O 1
ATOM 645 N N . VAL A 1 79 ? -0.409 -1.272 -10.736 1.00 94.19 79 VAL A N 1
ATOM 646 C CA . VAL A 1 79 ? -0.827 -1.792 -9.432 1.00 94.19 79 VAL A CA 1
ATOM 647 C C . VAL A 1 79 ? -1.628 -0.758 -8.647 1.00 94.19 79 VAL A C 1
ATOM 649 O O . VAL A 1 79 ? -2.582 -1.124 -7.970 1.00 94.19 79 VAL A O 1
ATOM 652 N N . THR A 1 80 ? -1.322 0.531 -8.759 1.00 93.69 80 THR A N 1
ATOM 653 C CA . THR A 1 80 ? -2.172 1.553 -8.137 1.00 93.69 80 THR A CA 1
ATOM 654 C C . THR A 1 80 ? -3.553 1.564 -8.786 1.00 93.69 80 THR A C 1
ATOM 656 O O . THR A 1 80 ? -4.554 1.494 -8.083 1.00 93.69 80 THR A O 1
ATOM 659 N N . PHE A 1 81 ? -3.631 1.576 -10.115 1.00 93.44 81 PHE A N 1
ATOM 660 C CA . PHE A 1 81 ? -4.908 1.693 -10.817 1.00 93.44 81 PHE A CA 1
ATOM 661 C C . PHE A 1 81 ? -5.802 0.457 -10.636 1.00 93.44 81 PHE A C 1
ATOM 663 O O . PHE A 1 81 ? -6.968 0.578 -10.264 1.00 93.44 81 PHE A O 1
ATOM 670 N N . PHE A 1 82 ? -5.251 -0.743 -10.833 1.00 93.56 82 PHE A N 1
AT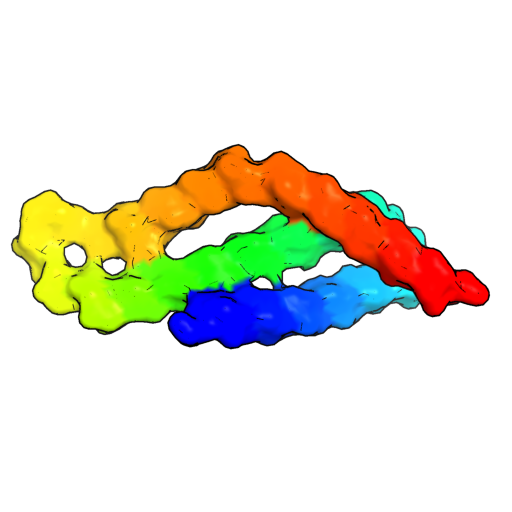OM 671 C CA . PHE A 1 82 ? -6.012 -1.995 -10.757 1.00 93.56 82 PHE A CA 1
ATOM 672 C C . PHE A 1 82 ? -6.036 -2.605 -9.355 1.00 93.56 82 PHE A C 1
ATOM 674 O O . PHE A 1 82 ? -6.994 -3.287 -8.997 1.00 93.56 82 PHE A O 1
ATOM 681 N N . GLY A 1 83 ? -5.006 -2.360 -8.546 1.00 91.44 83 GLY A N 1
ATOM 682 C CA . GLY A 1 83 ? -4.877 -2.915 -7.200 1.00 91.44 83 GLY A CA 1
ATOM 683 C C . GLY A 1 83 ? -5.622 -2.127 -6.122 1.00 91.44 83 GLY A C 1
ATOM 684 O O . GLY A 1 83 ? -5.899 -2.687 -5.062 1.00 91.44 83 GLY A O 1
ATOM 685 N N . LEU A 1 84 ? -6.021 -0.874 -6.372 1.00 91.88 84 LEU A N 1
ATOM 686 C CA . LEU A 1 84 ? -6.794 -0.083 -5.404 1.00 91.88 84 LEU A CA 1
ATOM 687 C C . LEU A 1 84 ? -8.144 -0.722 -5.058 1.00 91.88 84 LEU A C 1
ATOM 689 O O . LEU A 1 84 ? -8.507 -0.774 -3.884 1.00 91.88 84 LEU A O 1
ATOM 693 N N . LEU A 1 85 ? -8.868 -1.243 -6.053 1.00 92.94 85 LEU A N 1
ATOM 694 C CA . LEU A 1 85 ? -10.145 -1.932 -5.841 1.00 92.94 85 LEU A CA 1
ATOM 695 C C . LEU A 1 85 ? -10.012 -3.150 -4.912 1.00 92.94 85 LEU A C 1
ATOM 697 O O . LEU A 1 85 ? -10.665 -3.161 -3.867 1.00 92.94 85 LEU A O 1
ATOM 701 N N . PRO A 1 86 ? -9.169 -4.159 -5.207 1.00 93.00 86 PRO A N 1
ATOM 702 C CA . PRO A 1 86 ? -9.001 -5.294 -4.305 1.00 93.00 86 PRO A CA 1
ATOM 703 C C . PRO A 1 86 ? -8.439 -4.873 -2.941 1.00 93.00 86 PRO A C 1
ATOM 705 O O . PRO A 1 86 ? -8.853 -5.429 -1.924 1.00 93.00 86 PRO A O 1
ATOM 708 N N . VAL A 1 87 ? -7.575 -3.853 -2.876 1.00 94.12 87 VAL A N 1
ATOM 709 C CA . VAL A 1 87 ? -7.080 -3.314 -1.599 1.00 94.12 87 VAL A CA 1
ATOM 710 C C . VAL A 1 87 ? -8.179 -2.667 -0.764 1.00 94.12 87 VAL A C 1
ATOM 712 O O . VAL A 1 87 ? -8.148 -2.814 0.455 1.00 94.12 87 VAL A O 1
ATOM 715 N N . LEU A 1 88 ? -9.164 -1.999 -1.367 1.00 93.31 88 LEU A N 1
ATOM 716 C CA . LEU A 1 88 ? -10.330 -1.502 -0.631 1.00 93.31 88 LEU A CA 1
ATOM 717 C C . LEU A 1 88 ? -11.058 -2.662 0.054 1.00 93.31 88 LEU A C 1
ATOM 719 O O . LEU A 1 88 ? -11.249 -2.632 1.269 1.00 93.31 88 LEU A O 1
ATOM 723 N N . PHE A 1 89 ? -11.391 -3.721 -0.690 1.00 93.94 89 PHE A N 1
ATOM 724 C CA . PHE A 1 89 ? -12.094 -4.882 -0.133 1.00 93.94 89 PHE A CA 1
ATOM 725 C C . PHE A 1 89 ? -11.282 -5.594 0.956 1.00 93.94 89 PHE A C 1
ATOM 727 O O . PHE A 1 89 ? -11.788 -5.821 2.060 1.00 93.94 89 PHE A O 1
ATOM 734 N N . VAL A 1 90 ? -10.017 -5.913 0.671 1.00 93.00 90 VAL A N 1
ATOM 735 C CA . VAL A 1 90 ? -9.136 -6.624 1.608 1.00 93.00 90 VAL A CA 1
ATOM 736 C C . VAL A 1 90 ? -8.815 -5.753 2.821 1.00 93.00 90 VAL A C 1
ATOM 738 O O . VAL A 1 90 ? -8.890 -6.234 3.947 1.00 93.00 90 VAL A O 1
ATOM 741 N N . GLY A 1 91 ? -8.520 -4.467 2.627 1.00 92.38 91 GLY A N 1
ATOM 742 C CA . GLY A 1 91 ? -8.223 -3.520 3.701 1.00 92.38 91 GLY A CA 1
ATOM 743 C C . GLY A 1 91 ? -9.405 -3.330 4.648 1.00 92.38 91 GLY A C 1
ATOM 744 O O . GLY A 1 91 ? -9.231 -3.380 5.868 1.00 92.38 91 GLY A O 1
ATOM 745 N N . PHE A 1 92 ? -10.623 -3.206 4.115 1.00 92.81 92 PHE A N 1
ATOM 746 C CA . PHE A 1 92 ? -11.836 -3.143 4.935 1.00 92.81 92 PHE A CA 1
ATOM 747 C C . PHE A 1 92 ? -12.078 -4.436 5.715 1.00 92.81 92 PHE A C 1
ATOM 749 O O . PHE A 1 92 ? -12.395 -4.381 6.908 1.00 92.81 92 PHE A O 1
ATOM 756 N N . TRP A 1 93 ? -11.899 -5.598 5.082 1.00 93.00 93 TRP A N 1
ATOM 757 C CA . TRP A 1 93 ? -11.992 -6.888 5.768 1.00 93.00 93 TRP A CA 1
ATOM 758 C C . TRP A 1 93 ? -10.959 -6.993 6.895 1.00 93.00 93 TRP A C 1
ATOM 760 O O . TRP A 1 93 ? -11.298 -7.350 8.026 1.00 93.00 93 TRP A O 1
ATOM 770 N N . PHE A 1 94 ? -9.706 -6.646 6.606 1.00 92.69 94 PHE A N 1
ATOM 771 C CA . PHE A 1 94 ? -8.593 -6.747 7.544 1.00 92.69 94 PHE A CA 1
ATOM 772 C C . PHE A 1 94 ? -8.789 -5.825 8.753 1.00 92.69 94 PHE A C 1
ATOM 774 O O . PHE A 1 94 ? -8.680 -6.267 9.896 1.00 92.69 94 PHE A O 1
ATOM 781 N N . GLY A 1 95 ? -9.189 -4.571 8.524 1.00 91.62 95 GLY A N 1
ATOM 782 C CA . GLY A 1 95 ? -9.518 -3.630 9.596 1.00 91.62 95 GLY A CA 1
ATOM 783 C C . GLY A 1 95 ? -10.651 -4.133 10.500 1.00 91.62 95 GLY A C 1
ATOM 784 O O . GLY A 1 95 ? -10.562 -4.042 11.728 1.00 91.62 95 GLY A O 1
ATOM 785 N N . ARG A 1 96 ? -11.700 -4.734 9.917 1.00 92.19 96 ARG A N 1
ATOM 786 C CA . ARG A 1 96 ? -12.799 -5.361 10.681 1.00 92.19 96 ARG A CA 1
ATOM 787 C C . ARG A 1 96 ? -12.324 -6.541 11.521 1.00 92.19 96 ARG A C 1
ATOM 789 O O . ARG A 1 96 ? -12.742 -6.653 12.673 1.00 92.19 96 ARG A O 1
ATOM 796 N N . GLN A 1 97 ? -11.443 -7.382 10.984 1.00 92.06 97 GLN A N 1
ATOM 797 C CA . GLN A 1 97 ? -10.871 -8.514 11.717 1.00 92.06 97 GLN A CA 1
ATOM 798 C C . GLN A 1 97 ? -10.038 -8.063 12.921 1.00 92.06 97 GLN A C 1
ATOM 800 O O . GLN A 1 97 ? -10.230 -8.600 14.014 1.00 92.06 97 GLN A O 1
ATOM 805 N N . ILE A 1 98 ? -9.192 -7.038 12.756 1.00 90.31 98 ILE A N 1
ATOM 806 C CA . ILE A 1 98 ? -8.412 -6.451 13.861 1.00 90.31 98 ILE A CA 1
ATOM 807 C C . ILE A 1 98 ? -9.347 -5.942 14.961 1.00 90.31 98 ILE A C 1
ATOM 809 O O . ILE A 1 98 ? -9.172 -6.267 16.132 1.00 90.31 98 ILE A O 1
ATOM 813 N N . LYS A 1 99 ? -10.376 -5.171 14.588 1.00 91.19 99 LYS A N 1
ATOM 814 C CA . LYS A 1 99 ? -11.337 -4.622 15.553 1.00 91.19 99 LYS A CA 1
ATOM 815 C C . LYS A 1 99 ? -12.102 -5.720 16.296 1.00 91.19 99 LYS A C 1
ATOM 817 O O . LYS A 1 99 ? -12.363 -5.570 17.486 1.00 91.19 99 LYS A O 1
ATOM 822 N N . LYS A 1 100 ? -12.468 -6.808 15.610 1.00 90.81 100 LYS A N 1
ATOM 823 C CA . LYS A 1 100 ? -13.195 -7.934 16.212 1.00 90.81 100 LYS A CA 1
ATOM 824 C C . LYS A 1 100 ? -12.365 -8.654 17.278 1.00 90.81 100 LYS A C 1
ATOM 826 O O . LYS A 1 100 ? -12.924 -8.990 18.307 1.00 90.81 100 LYS A O 1
ATOM 831 N N . HIS A 1 101 ? -11.066 -8.841 17.048 1.00 83.88 101 HIS A N 1
ATOM 832 C CA . HIS A 1 101 ? -10.157 -9.500 17.999 1.00 83.88 101 HIS A CA 1
ATOM 833 C C . HIS A 1 101 ? -9.664 -8.578 19.128 1.00 83.88 101 HIS A C 1
ATOM 835 O O . HIS A 1 101 ? -8.941 -9.023 20.011 1.00 83.88 101 HIS A O 1
ATOM 841 N N . SER A 1 102 ? -10.026 -7.293 19.091 1.00 76.81 102 SER A N 1
ATOM 842 C CA . SER A 1 102 ? -9.749 -6.328 20.160 1.00 76.81 102 SER A CA 1
ATOM 843 C C . SER A 1 102 ? -10.842 -6.269 21.232 1.00 76.81 102 SER A C 1
ATOM 845 O O . SER A 1 102 ? -10.621 -5.626 22.258 1.00 76.81 102 SER A O 1
ATOM 847 N N . LYS A 1 103 ? -12.027 -6.825 20.958 1.00 56.69 103 LYS A N 1
ATOM 848 C CA . LYS A 1 103 ? -13.124 -6.964 21.923 1.00 56.69 103 LYS A CA 1
ATOM 849 C C . LYS A 1 103 ? -12.991 -8.288 22.653 1.00 56.69 103 LYS A C 1
ATOM 851 O O . LYS A 1 103 ? -13.321 -8.283 23.855 1.00 56.69 103 LYS A O 1
#

pLDDT: mean 89.22, std 8.04, range [56.69, 96.06]

Organism: NCBI:txid1239962

Mean predicted aligned error: 4.88 Å

Foldseek 3Di:
DFLVVQLVVLCVVLLVVLLCCCQVVVDDLLVSLLVSLLVSLQRSLQRQLVVCCVPPVVVCPPPPDNSCCVSPVVSNVVCVVVVSVVSSVRSNVSSVVSNVVSD

Radius of gyration: 16.28 Å; Cα contacts (8 Å, |Δi|>4): 119; chains: 1; bounding box: 35×20×49 Å